Protein AF-A0A1I1KLG3-F1 (afdb_monomer_lite)

Structure (mmCIF, N/CA/C/O backbone):
data_AF-A0A1I1KLG3-F1
#
_entry.id   AF-A0A1I1KLG3-F1
#
loop_
_atom_site.group_PDB
_atom_site.id
_atom_site.type_symbol
_atom_site.label_atom_id
_atom_site.label_alt_id
_atom_site.label_comp_id
_atom_site.label_asym_id
_atom_site.label_entity_id
_atom_site.label_seq_id
_atom_site.pdbx_PDB_ins_code
_atom_site.Cartn_x
_atom_site.Cartn_y
_atom_site.Cartn_z
_atom_site.occupancy
_atom_site.B_iso_or_equiv
_atom_site.auth_seq_id
_atom_site.auth_comp_id
_atom_site.auth_asym_id
_atom_site.auth_atom_id
_atom_site.pdbx_PDB_model_num
ATOM 1 N N . MET A 1 1 ? 15.527 17.056 -14.648 1.00 54.22 1 MET A N 1
ATOM 2 C CA . MET A 1 1 ? 14.053 17.116 -14.794 1.00 54.22 1 MET A CA 1
ATOM 3 C C . MET A 1 1 ? 13.374 15.875 -14.227 1.00 54.22 1 MET A C 1
ATOM 5 O O . MET A 1 1 ? 12.385 16.040 -13.528 1.00 54.22 1 MET A O 1
ATOM 9 N N . GLU A 1 2 ? 13.913 14.668 -14.430 1.00 61.12 2 GLU A N 1
ATOM 10 C CA . GLU A 1 2 ? 13.331 13.431 -13.870 1.00 61.12 2 GLU A CA 1
ATOM 11 C C . GLU A 1 2 ? 13.180 13.442 -12.342 1.00 61.12 2 GLU A C 1
ATOM 13 O O . GLU A 1 2 ? 12.148 13.039 -11.820 1.00 61.12 2 GLU A O 1
ATOM 18 N N . SER A 1 3 ? 14.147 14.003 -11.616 1.00 69.50 3 SER A N 1
ATOM 19 C CA . SER A 1 3 ? 14.109 14.125 -10.153 1.00 69.50 3 SER A CA 1
ATOM 20 C C . SER A 1 3 ? 13.009 15.060 -9.629 1.00 69.50 3 SER A C 1
ATOM 22 O O . SER A 1 3 ? 12.495 14.837 -8.538 1.00 69.50 3 SER A O 1
ATOM 24 N N . PHE A 1 4 ? 12.591 16.065 -10.408 1.00 72.62 4 PHE A N 1
ATOM 25 C CA . PHE A 1 4 ? 11.462 16.934 -10.052 1.00 72.62 4 PHE A CA 1
ATOM 26 C C . PHE A 1 4 ? 10.121 16.217 -10.255 1.00 72.62 4 PHE A C 1
ATOM 28 O O . PHE A 1 4 ? 9.249 16.288 -9.394 1.00 72.62 4 PHE A O 1
ATOM 35 N N . ILE A 1 5 ? 9.981 15.456 -11.347 1.00 70.75 5 ILE A N 1
ATOM 36 C CA . ILE A 1 5 ? 8.789 14.630 -11.594 1.00 70.75 5 ILE A CA 1
ATOM 37 C C . ILE A 1 5 ? 8.689 13.503 -10.555 1.00 70.75 5 ILE A C 1
ATOM 39 O O . ILE A 1 5 ? 7.621 13.303 -9.989 1.00 70.75 5 ILE A O 1
ATOM 43 N N . ALA A 1 6 ? 9.792 12.828 -10.219 1.00 68.00 6 ALA A N 1
ATOM 44 C CA . ALA A 1 6 ? 9.822 11.809 -9.167 1.00 68.00 6 ALA A CA 1
ATOM 45 C C . ALA A 1 6 ? 9.463 12.374 -7.776 1.00 68.00 6 ALA A C 1
ATOM 47 O O . ALA A 1 6 ? 8.745 11.725 -7.009 1.00 68.00 6 ALA A O 1
ATOM 48 N N . ALA A 1 7 ? 9.906 13.599 -7.465 1.00 63.69 7 ALA A N 1
ATOM 49 C CA . ALA A 1 7 ? 9.534 14.297 -6.235 1.00 63.69 7 ALA A CA 1
ATOM 50 C C . ALA A 1 7 ? 8.040 14.655 -6.209 1.00 63.69 7 ALA A C 1
ATOM 52 O O . ALA A 1 7 ? 7.384 14.425 -5.197 1.00 63.69 7 ALA A O 1
ATOM 53 N N . LEU A 1 8 ? 7.478 15.139 -7.322 1.00 65.25 8 LEU A N 1
ATOM 54 C CA . LEU A 1 8 ? 6.044 15.418 -7.447 1.00 65.25 8 LEU A CA 1
ATOM 55 C C . LEU A 1 8 ? 5.196 14.148 -7.355 1.00 65.25 8 LEU A C 1
ATOM 57 O O . LEU A 1 8 ? 4.185 14.156 -6.666 1.00 65.25 8 LEU A O 1
ATOM 61 N N . VAL A 1 9 ? 5.610 13.045 -7.983 1.00 64.06 9 VAL A N 1
ATOM 62 C CA . VAL A 1 9 ? 4.928 11.748 -7.848 1.00 64.06 9 VAL A CA 1
ATOM 63 C C . VAL A 1 9 ? 4.960 11.280 -6.390 1.00 64.06 9 VAL A C 1
ATOM 65 O O . VAL A 1 9 ? 3.938 10.864 -5.852 1.00 64.06 9 VAL A O 1
ATOM 68 N N . SER A 1 10 ? 6.093 11.427 -5.705 1.00 64.12 10 SER A N 1
ATOM 69 C CA . SER A 1 10 ? 6.201 11.089 -4.281 1.00 64.12 10 SER A CA 1
ATOM 70 C C . SER A 1 10 ? 5.296 11.961 -3.398 1.00 64.12 10 SER A C 1
ATOM 72 O O . SER A 1 10 ? 4.506 11.436 -2.618 1.00 64.12 10 SER A O 1
ATOM 74 N N . LEU A 1 11 ? 5.333 13.283 -3.563 1.00 61.94 11 LEU A N 1
ATOM 75 C CA . LEU A 1 11 ? 4.572 14.231 -2.739 1.00 61.94 11 LEU A CA 1
ATOM 76 C C . LEU A 1 11 ? 3.069 14.264 -3.049 1.00 61.94 11 LEU A C 1
ATOM 78 O O . LEU A 1 11 ? 2.260 14.421 -2.142 1.00 61.94 11 LEU A O 1
ATOM 82 N N . LEU A 1 12 ? 2.677 14.137 -4.316 1.00 62.19 12 LEU A N 1
ATOM 83 C CA . LEU A 1 12 ? 1.287 14.309 -4.761 1.00 62.19 12 LEU A CA 1
ATOM 84 C C . LEU A 1 12 ? 0.555 12.990 -4.993 1.00 62.19 12 LEU A C 1
ATOM 86 O O . LEU A 1 12 ? -0.667 13.008 -5.108 1.00 62.19 12 LEU A O 1
ATOM 90 N N . ILE A 1 13 ? 1.259 11.856 -5.073 1.00 65.50 13 ILE A N 1
ATOM 91 C CA . ILE A 1 13 ? 0.622 10.537 -5.186 1.00 65.50 13 ILE A CA 1
ATOM 92 C C . ILE A 1 13 ? 0.864 9.734 -3.909 1.00 65.50 13 ILE A C 1
ATOM 94 O O . ILE A 1 13 ? -0.105 9.338 -3.269 1.00 65.50 13 ILE A O 1
ATOM 98 N N . LEU A 1 14 ? 2.110 9.549 -3.456 1.00 62.12 14 LEU A N 1
ATOM 99 C CA . LEU A 1 14 ? 2.378 8.733 -2.259 1.00 62.12 14 LEU A CA 1
ATOM 100 C C . LEU A 1 14 ? 1.939 9.422 -0.944 1.00 62.12 14 LEU A C 1
ATOM 102 O O . LEU A 1 14 ? 1.367 8.770 -0.059 1.00 62.12 14 LEU A O 1
ATOM 106 N N . ASP A 1 15 ? 2.131 10.736 -0.808 1.00 62.31 15 ASP A N 1
ATOM 107 C CA . ASP A 1 15 ? 1.792 11.502 0.407 1.00 62.31 15 ASP A CA 1
ATOM 108 C C . ASP A 1 15 ? 0.294 11.838 0.641 1.00 62.31 15 ASP A C 1
ATOM 110 O O . ASP A 1 15 ? -0.126 11.985 1.790 1.00 62.31 15 ASP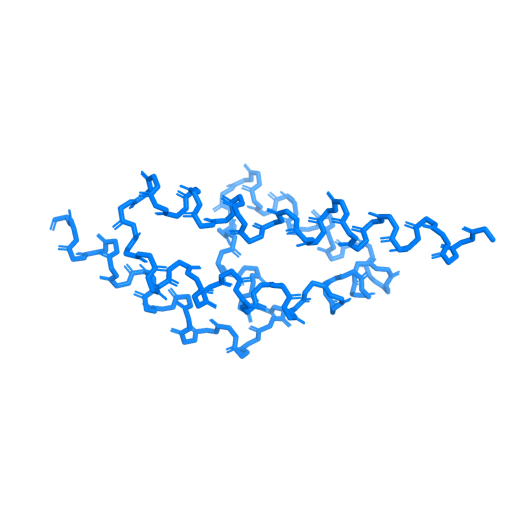 A O 1
ATOM 114 N N . PRO A 1 16 ? -0.596 11.847 -0.363 1.00 64.94 16 PRO A N 1
ATOM 115 C CA . PRO A 1 16 ? -2.041 11.827 -0.104 1.00 64.94 16 PRO A CA 1
ATOM 116 C C . PRO A 1 16 ? -2.621 10.415 0.051 1.00 64.94 16 PRO A C 1
ATOM 118 O O . PRO A 1 16 ? -3.718 10.262 0.598 1.00 64.94 16 PRO A O 1
ATOM 121 N N . ILE A 1 17 ? -1.899 9.365 -0.364 1.00 69.88 17 ILE A N 1
ATOM 122 C CA . ILE A 1 17 ? -2.428 7.991 -0.370 1.00 69.88 17 ILE A CA 1
ATOM 123 C C . ILE A 1 17 ? -2.840 7.490 1.024 1.00 69.88 17 ILE A C 1
ATOM 125 O O . ILE A 1 17 ? -3.861 6.823 1.133 1.00 69.88 17 ILE A O 1
ATOM 129 N N . GLN A 1 18 ? -2.145 7.834 2.115 1.00 74.38 18 GLN A N 1
ATOM 130 C CA . GLN A 1 18 ? -2.558 7.398 3.461 1.00 74.38 18 GLN A CA 1
ATOM 131 C C . GLN A 1 18 ? -3.892 8.010 3.866 1.00 74.38 18 GLN A C 1
ATOM 133 O O . GLN A 1 18 ? -4.728 7.308 4.427 1.00 74.38 18 GLN A O 1
ATOM 138 N N . GLY A 1 19 ? -4.127 9.285 3.547 1.00 76.75 19 GLY A N 1
ATOM 139 C CA . GLY A 1 19 ? -5.417 9.930 3.781 1.00 76.75 19 GLY A CA 1
ATOM 140 C C . GLY A 1 19 ? -6.541 9.278 2.973 1.00 76.75 19 GLY A C 1
ATOM 141 O O . GLY A 1 19 ? -7.643 9.106 3.485 1.00 76.75 19 GLY A O 1
ATOM 142 N N . ALA A 1 20 ? -6.265 8.869 1.733 1.00 78.69 20 ALA A N 1
ATOM 143 C CA . ALA 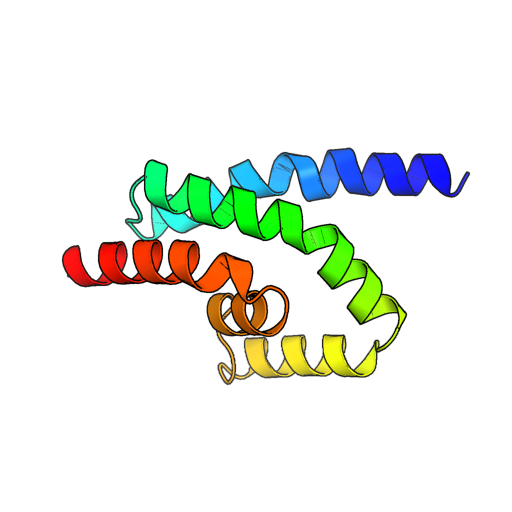A 1 20 ? -7.237 8.169 0.896 1.00 78.69 20 ALA A CA 1
ATOM 144 C C . ALA A 1 20 ? -7.525 6.743 1.403 1.00 78.69 20 ALA A C 1
ATOM 146 O O . ALA A 1 20 ? -8.691 6.390 1.584 1.00 78.69 20 ALA A O 1
ATOM 147 N N . ILE A 1 21 ? -6.481 5.960 1.706 1.00 80.44 21 ILE A N 1
ATOM 148 C CA . ILE A 1 21 ? -6.595 4.599 2.251 1.00 80.44 21 ILE A CA 1
ATOM 149 C C . ILE A 1 21 ? -7.351 4.633 3.579 1.00 80.44 21 ILE A C 1
ATOM 151 O O . ILE A 1 21 ? -8.311 3.893 3.758 1.00 80.44 21 ILE A O 1
ATOM 155 N N . THR A 1 22 ? -6.965 5.508 4.510 1.00 84.38 22 THR A N 1
ATOM 156 C CA . THR A 1 22 ? -7.625 5.591 5.824 1.00 84.38 22 THR A CA 1
ATOM 157 C C . THR A 1 22 ? -9.097 5.975 5.708 1.00 84.38 22 THR A C 1
ATOM 159 O O . THR A 1 22 ? -9.923 5.369 6.386 1.00 84.38 22 THR A O 1
ATOM 162 N N . ARG A 1 23 ? -9.459 6.908 4.814 1.00 83.81 23 ARG A N 1
ATOM 163 C CA . ARG A 1 23 ? -10.868 7.248 4.546 1.00 83.81 23 ARG A CA 1
ATOM 164 C C . ARG A 1 23 ? -11.649 6.086 3.938 1.00 83.81 23 ARG A C 1
ATOM 166 O O . ARG A 1 23 ? -12.753 5.816 4.396 1.00 83.81 23 ARG A O 1
ATOM 173 N N . GLN A 1 24 ? -11.099 5.400 2.934 1.00 83.50 24 GLN A N 1
ATOM 174 C CA . GLN A 1 24 ? -11.763 4.252 2.305 1.00 83.50 24 GLN A CA 1
ATOM 175 C C . GLN A 1 24 ? -11.941 3.092 3.286 1.00 83.50 24 GLN A C 1
ATOM 177 O O . GLN A 1 24 ? -13.034 2.550 3.391 1.00 83.50 24 GLN A O 1
ATOM 182 N N . LEU A 1 25 ? -10.904 2.745 4.052 1.00 84.25 25 LEU A N 1
ATOM 183 C CA . LEU A 1 25 ? -10.995 1.706 5.079 1.00 84.25 25 LEU A CA 1
ATOM 184 C C . LEU A 1 25 ? -11.967 2.110 6.198 1.00 84.25 25 LEU A C 1
ATOM 186 O O . LEU A 1 25 ? -12.737 1.276 6.666 1.00 84.25 25 LEU A O 1
ATOM 190 N N . GLY A 1 26 ? -12.000 3.388 6.581 1.00 84.44 26 GLY A N 1
ATOM 191 C CA . GLY A 1 26 ? -12.994 3.914 7.518 1.00 84.44 26 GLY A CA 1
ATOM 192 C C . GLY A 1 26 ? -14.430 3.783 6.999 1.00 84.44 26 GLY A C 1
ATOM 193 O O . GLY A 1 26 ? -15.313 3.380 7.751 1.00 84.44 26 GLY A O 1
ATOM 194 N N . ALA A 1 27 ? -14.665 4.033 5.706 1.00 85.75 27 ALA A N 1
ATOM 195 C CA . ALA A 1 27 ? -15.968 3.820 5.066 1.00 85.75 27 ALA A CA 1
ATOM 196 C C . ALA A 1 27 ? -16.398 2.338 5.042 1.00 85.75 27 ALA A C 1
ATOM 198 O O . ALA A 1 27 ? -17.586 2.048 4.944 1.00 85.75 27 ALA A O 1
ATOM 199 N N . LEU A 1 28 ? -15.444 1.410 5.175 1.00 83.06 28 LEU A N 1
ATOM 200 C CA . LEU A 1 28 ? -15.671 -0.033 5.314 1.00 83.06 28 LEU A CA 1
ATOM 201 C C . LEU A 1 28 ? -15.796 -0.486 6.782 1.00 83.06 28 LEU A C 1
ATOM 203 O O . LEU A 1 28 ? -15.795 -1.684 7.058 1.00 83.06 28 LEU A O 1
ATOM 207 N N . GLY A 1 29 ? -15.871 0.449 7.736 1.00 83.50 29 GLY A N 1
ATOM 208 C CA . GLY A 1 29 ? -16.011 0.146 9.162 1.00 83.50 29 GLY A CA 1
ATOM 209 C C . GLY A 1 29 ? -14.710 -0.268 9.857 1.00 83.50 29 GLY A C 1
ATOM 210 O O . GLY A 1 29 ? -14.754 -0.792 10.970 1.00 83.50 29 GLY A O 1
ATOM 211 N N . ILE A 1 30 ? -13.545 -0.049 9.234 1.00 86.81 30 ILE A N 1
ATOM 212 C CA . ILE A 1 30 ? -12.255 -0.366 9.856 1.00 86.81 30 ILE A CA 1
ATOM 213 C C . ILE A 1 30 ? -11.877 0.728 10.870 1.00 86.81 30 ILE A C 1
ATOM 215 O O . ILE A 1 30 ? -11.845 1.909 10.512 1.00 86.81 30 ILE A O 1
ATOM 219 N N . PRO A 1 31 ? -11.511 0.365 12.116 1.00 87.69 31 PRO A N 1
ATOM 220 C CA . PRO A 1 31 ? -11.012 1.302 13.115 1.00 87.69 31 PRO A CA 1
ATOM 221 C C . PRO A 1 31 ? -9.780 2.062 12.627 1.00 87.69 31 PRO A C 1
ATOM 223 O O . PRO A 1 31 ? -8.887 1.484 11.998 1.00 87.69 31 PRO A O 1
ATOM 226 N N . ARG A 1 32 ? -9.694 3.345 12.992 1.00 86.50 32 ARG A N 1
ATOM 227 C CA . ARG A 1 32 ? -8.633 4.261 12.553 1.00 86.50 32 ARG A CA 1
ATOM 228 C C . ARG A 1 32 ? -7.225 3.703 12.779 1.00 86.50 32 ARG A C 1
ATOM 230 O O . ARG A 1 32 ? -6.442 3.687 11.837 1.00 86.50 32 ARG A O 1
ATOM 237 N N . ASP A 1 33 ? -6.944 3.140 13.954 1.00 87.31 33 ASP A N 1
ATOM 238 C CA . ASP A 1 33 ? -5.632 2.547 14.266 1.00 87.31 33 ASP A CA 1
ATOM 239 C C . ASP A 1 33 ? -5.259 1.375 13.343 1.00 87.31 33 ASP A C 1
ATOM 241 O O . ASP A 1 33 ? -4.090 1.158 13.025 1.00 87.31 33 ASP A O 1
ATOM 245 N N . SER A 1 34 ? -6.245 0.589 12.901 1.00 85.81 34 SER A N 1
ATOM 246 C CA . SER A 1 34 ? -6.010 -0.528 11.975 1.00 85.81 34 SER A CA 1
ATOM 247 C C . SER A 1 34 ? -5.815 -0.023 10.548 1.00 85.81 34 SER A C 1
ATOM 249 O O . SER A 1 34 ? -4.921 -0.488 9.841 1.00 85.81 34 SER A O 1
ATOM 251 N N . ALA A 1 35 ? -6.604 0.974 10.143 1.00 87.25 35 ALA A N 1
ATOM 252 C CA . ALA A 1 35 ? -6.474 1.620 8.845 1.00 87.25 35 ALA A CA 1
ATOM 253 C C . ALA A 1 35 ? -5.122 2.344 8.691 1.00 87.25 35 ALA A C 1
ATOM 255 O O . ALA A 1 35 ? -4.480 2.235 7.647 1.00 87.25 35 ALA A O 1
ATOM 256 N N . GLU A 1 36 ? -4.648 3.024 9.738 1.00 88.56 36 GLU A N 1
ATOM 257 C CA . GLU A 1 36 ? -3.348 3.704 9.758 1.00 88.56 36 GLU A CA 1
ATOM 258 C C . GLU A 1 36 ? -2.180 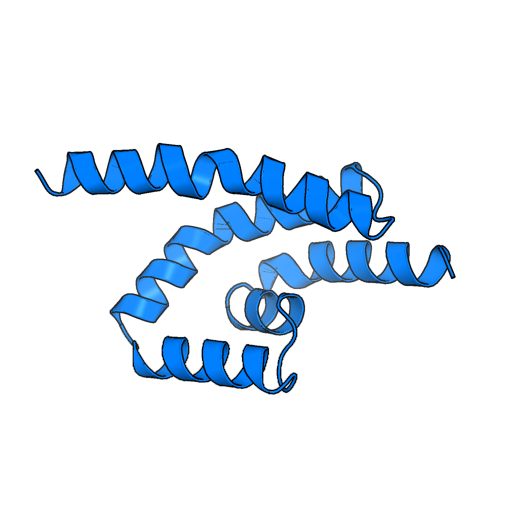2.716 9.645 1.00 88.56 36 GLU A C 1
ATOM 260 O O . GLU A 1 36 ? -1.227 2.979 8.906 1.00 88.56 36 GLU A O 1
ATOM 265 N N . LYS A 1 37 ? -2.268 1.540 10.284 1.00 86.25 37 LYS A N 1
ATOM 266 C CA . LYS A 1 37 ? -1.267 0.465 10.141 1.00 86.25 37 LYS A CA 1
ATOM 267 C C . LYS A 1 37 ? -1.179 -0.056 8.707 1.00 86.25 37 LYS A C 1
ATOM 269 O O . LYS A 1 37 ? -0.076 -0.189 8.175 1.00 86.25 37 LYS A O 1
ATOM 274 N N . VAL A 1 38 ? -2.321 -0.312 8.065 1.00 85.81 38 VAL A N 1
ATOM 275 C CA . VAL A 1 38 ? -2.362 -0.752 6.658 1.00 85.81 38 VAL A CA 1
ATOM 276 C C . VAL A 1 38 ? -1.797 0.330 5.744 1.00 85.81 38 VAL A C 1
ATOM 278 O O . VAL A 1 38 ? -0.929 0.047 4.922 1.00 85.81 38 VAL A O 1
ATOM 281 N N . ALA A 1 39 ? -2.233 1.576 5.919 1.00 86.25 39 ALA A N 1
ATOM 282 C CA . ALA A 1 39 ? -1.806 2.689 5.083 1.00 86.25 39 ALA A CA 1
ATOM 283 C C . ALA A 1 39 ? -0.303 2.990 5.214 1.00 86.25 39 ALA A C 1
ATOM 285 O O . ALA A 1 39 ? 0.366 3.258 4.216 1.00 86.25 39 ALA A O 1
ATOM 286 N N . THR A 1 40 ? 0.243 2.896 6.428 1.00 87.81 40 THR A N 1
ATOM 287 C CA . THR A 1 40 ? 1.683 3.054 6.680 1.00 87.81 40 THR A CA 1
ATOM 288 C C . THR A 1 40 ? 2.484 1.947 5.999 1.00 87.81 40 THR A C 1
ATOM 290 O O . THR A 1 40 ? 3.489 2.229 5.349 1.00 87.81 40 THR A O 1
ATOM 293 N N . CYS A 1 41 ? 2.015 0.698 6.073 1.00 87.06 41 CYS A N 1
ATOM 294 C CA . CYS A 1 41 ? 2.704 -0.412 5.420 1.00 87.06 41 CYS A CA 1
ATOM 295 C C . CYS A 1 41 ? 2.640 -0.323 3.890 1.00 87.06 41 CYS A C 1
ATOM 297 O O . CYS A 1 41 ? 3.660 -0.464 3.218 1.00 87.06 41 CYS A O 1
ATOM 299 N N . ALA A 1 42 ? 1.464 -0.009 3.337 1.00 84.38 42 ALA A N 1
ATOM 300 C CA . ALA A 1 42 ? 1.280 0.176 1.900 1.00 84.38 42 ALA A CA 1
ATOM 301 C C . ALA A 1 42 ? 2.194 1.278 1.342 1.00 84.38 42 ALA A C 1
ATOM 303 O O . ALA A 1 42 ? 2.781 1.113 0.275 1.00 84.38 42 ALA A O 1
ATOM 304 N N . ARG A 1 43 ? 2.384 2.372 2.090 1.00 83.25 43 ARG A N 1
ATOM 305 C CA . ARG A 1 43 ? 3.349 3.419 1.734 1.00 83.25 43 ARG A CA 1
ATOM 306 C C . ARG A 1 43 ? 4.787 2.937 1.727 1.00 83.25 43 ARG A C 1
ATOM 308 O O . ARG A 1 43 ? 5.501 3.215 0.771 1.00 83.25 43 ARG A O 1
ATOM 315 N N . ALA A 1 44 ? 5.203 2.221 2.767 1.00 84.88 44 ALA A N 1
ATOM 316 C CA . ALA A 1 44 ? 6.554 1.673 2.836 1.00 84.88 44 ALA A CA 1
ATOM 317 C C . ALA A 1 44 ? 6.829 0.683 1.688 1.00 84.88 44 ALA A C 1
ATOM 319 O O . ALA A 1 44 ? 7.959 0.582 1.220 1.00 84.88 44 ALA A O 1
ATOM 320 N N . ALA A 1 45 ? 5.793 -0.008 1.205 1.00 83.75 45 ALA A N 1
ATOM 321 C CA . ALA A 1 45 ? 5.870 -0.930 0.076 1.00 83.75 45 ALA A CA 1
ATOM 322 C C . ALA A 1 45 ? 5.795 -0.251 -1.305 1.00 83.75 45 ALA A C 1
ATOM 324 O O . ALA A 1 45 ? 6.172 -0.864 -2.302 1.00 83.75 45 ALA A O 1
ATOM 325 N N . ALA A 1 46 ? 5.318 0.994 -1.397 1.00 81.38 46 ALA A N 1
ATOM 326 C CA . ALA A 1 46 ? 5.070 1.661 -2.674 1.00 81.38 46 ALA A CA 1
ATOM 327 C C . ALA A 1 46 ? 6.312 1.764 -3.585 1.00 81.38 46 ALA A C 1
ATOM 329 O O . ALA A 1 46 ? 6.179 1.445 -4.768 1.00 81.38 46 ALA A O 1
ATOM 330 N N . PRO A 1 47 ? 7.522 2.104 -3.090 1.00 80.88 47 PRO A N 1
ATOM 331 C CA . PRO A 1 47 ? 8.727 2.072 -3.918 1.00 80.88 47 PRO A CA 1
ATOM 332 C C . PRO A 1 47 ? 9.004 0.680 -4.497 1.00 80.88 47 PRO A C 1
ATOM 334 O O . PRO A 1 47 ? 9.291 0.554 -5.681 1.00 80.88 47 PRO A O 1
ATOM 337 N N . THR A 1 48 ? 8.838 -0.378 -3.697 1.00 83.69 48 THR A N 1
ATOM 338 C CA . THR A 1 48 ? 9.011 -1.770 -4.143 1.00 83.69 48 THR A CA 1
ATOM 339 C C . THR A 1 48 ? 8.005 -2.151 -5.228 1.00 83.69 48 THR A C 1
ATOM 341 O O . THR A 1 48 ? 8.367 -2.825 -6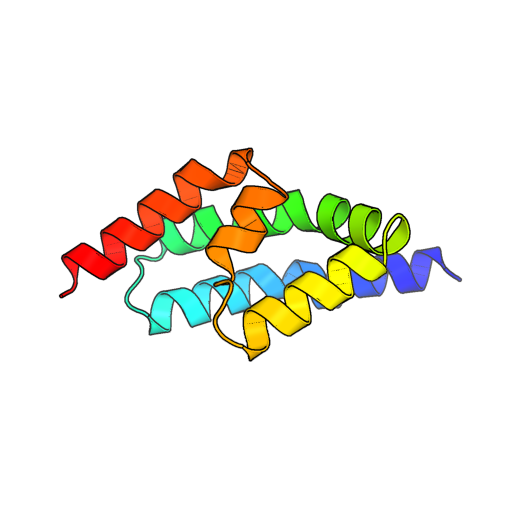.190 1.00 83.69 48 THR A O 1
ATOM 344 N N . ILE A 1 49 ? 6.754 -1.694 -5.108 1.00 81.12 49 ILE A N 1
ATOM 345 C CA . ILE A 1 49 ? 5.717 -1.900 -6.129 1.00 81.12 49 ILE A CA 1
ATOM 346 C C . ILE A 1 49 ? 6.128 -1.226 -7.444 1.00 81.12 49 ILE A C 1
ATOM 348 O O . ILE A 1 49 ? 6.071 -1.858 -8.497 1.00 81.12 49 ILE A O 1
ATOM 352 N N . VAL A 1 50 ? 6.579 0.032 -7.388 1.00 83.12 50 VAL A N 1
ATOM 353 C CA . VAL A 1 50 ? 7.022 0.785 -8.573 1.00 83.12 50 VAL A CA 1
ATOM 354 C C . VAL A 1 50 ? 8.219 0.106 -9.239 1.00 83.12 50 VAL A C 1
ATOM 356 O O . VAL A 1 50 ? 8.188 -0.108 -10.451 1.00 83.12 50 VAL A O 1
ATOM 359 N N . THR A 1 51 ? 9.230 -0.301 -8.465 1.00 85.38 51 THR A N 1
ATOM 360 C CA . THR A 1 51 ? 10.392 -1.037 -8.986 1.00 85.38 51 THR A CA 1
ATOM 361 C C . THR A 1 51 ? 9.962 -2.321 -9.688 1.00 85.38 51 THR A C 1
ATOM 363 O O . THR A 1 51 ? 10.361 -2.565 -10.823 1.00 85.38 51 THR A O 1
ATOM 366 N N . ARG A 1 52 ? 9.077 -3.110 -9.066 1.00 84.19 52 ARG A N 1
ATOM 367 C CA . ARG A 1 52 ? 8.630 -4.388 -9.629 1.00 84.19 52 ARG A CA 1
ATOM 368 C C . ARG A 1 52 ? 7.820 -4.230 -10.914 1.00 84.19 52 ARG A C 1
ATOM 370 O O . ARG A 1 52 ? 7.955 -5.057 -11.810 1.00 84.19 52 ARG A O 1
ATOM 377 N N . ILE A 1 53 ? 7.001 -3.183 -11.026 1.00 85.81 53 ILE A N 1
ATOM 378 C CA . ILE A 1 53 ? 6.289 -2.858 -12.273 1.00 85.81 53 ILE A CA 1
ATOM 379 C C . ILE A 1 53 ? 7.280 -2.438 -13.365 1.00 85.81 53 ILE A C 1
ATOM 381 O O . ILE A 1 53 ? 7.108 -2.830 -14.516 1.00 85.81 53 ILE A O 1
ATOM 385 N N . GLY A 1 54 ? 8.317 -1.672 -13.010 1.00 85.81 54 GLY A N 1
ATOM 386 C CA . GLY A 1 54 ? 9.373 -1.276 -13.943 1.00 85.81 54 GLY A CA 1
ATOM 387 C C . GLY A 1 54 ? 10.181 -2.465 -14.472 1.00 85.81 54 GLY A C 1
ATOM 388 O O . GLY A 1 54 ? 10.446 -2.543 -15.667 1.00 85.81 54 GLY A O 1
ATOM 389 N N . GLU A 1 55 ? 10.529 -3.414 -13.599 1.00 90.19 55 GLU A N 1
ATOM 390 C CA . GLU A 1 55 ? 11.274 -4.630 -13.959 1.00 90.19 55 GLU A CA 1
ATOM 391 C C . GLU A 1 55 ? 10.406 -5.670 -14.682 1.00 90.19 55 GLU A C 1
ATOM 393 O O . GLU A 1 55 ? 10.887 -6.395 -15.553 1.00 90.19 55 GLU A O 1
ATOM 398 N N . ASN A 1 56 ? 9.123 -5.762 -14.325 1.00 88.38 56 ASN A N 1
ATOM 399 C CA . ASN A 1 56 ? 8.183 -6.721 -14.890 1.00 88.38 56 ASN A CA 1
ATOM 400 C C . ASN A 1 56 ? 6.806 -6.073 -15.136 1.00 88.38 56 ASN A C 1
ATOM 402 O O . ASN A 1 56 ? 5.870 -6.251 -14.345 1.00 88.38 56 ASN A O 1
ATOM 406 N N . PRO A 1 57 ? 6.634 -5.368 -16.268 1.00 86.44 57 PRO A N 1
ATOM 407 C CA . PRO A 1 57 ? 5.361 -4.734 -16.603 1.00 86.44 57 PRO A CA 1
ATOM 408 C C . PRO A 1 57 ? 4.236 -5.761 -16.806 1.00 86.44 57 PRO A C 1
ATOM 410 O O . PRO A 1 57 ? 3.079 -5.483 -16.486 1.00 86.44 57 PRO A O 1
ATOM 413 N N . GLY A 1 58 ? 4.571 -6.974 -17.268 1.00 87.75 58 GLY A N 1
ATOM 414 C CA . GLY A 1 58 ? 3.618 -8.075 -17.422 1.00 87.75 58 GLY A CA 1
ATOM 415 C C . GLY A 1 58 ? 2.969 -8.475 -16.097 1.00 87.75 58 GLY A C 1
ATOM 416 O O . GLY A 1 58 ? 1.757 -8.675 -16.041 1.00 87.75 58 GLY A O 1
ATOM 417 N N . TRP A 1 59 ? 3.741 -8.505 -15.007 1.00 85.62 59 TRP A N 1
ATOM 418 C CA . TRP A 1 59 ? 3.207 -8.750 -13.667 1.00 85.62 59 TRP A CA 1
ATOM 419 C C . TRP A 1 59 ? 2.190 -7.670 -13.260 1.00 85.62 59 TRP A C 1
ATOM 421 O O . TRP A 1 59 ? 1.120 -8.011 -12.757 1.00 85.62 59 TRP A O 1
ATOM 431 N N . GLY A 1 60 ? 2.457 -6.391 -13.551 1.00 84.31 60 GLY A N 1
ATOM 432 C CA . GLY A 1 60 ? 1.522 -5.294 -13.266 1.00 84.31 60 GLY A CA 1
ATOM 433 C C . GLY A 1 60 ? 0.188 -5.439 -14.008 1.00 84.31 60 GLY A C 1
ATOM 434 O O . GLY A 1 60 ? -0.877 -5.322 -13.400 1.00 84.31 60 GLY A O 1
ATOM 435 N N . ILE A 1 61 ? 0.238 -5.777 -15.302 1.00 84.19 61 ILE A N 1
ATOM 436 C CA . ILE A 1 61 ? -0.958 -6.041 -16.121 1.00 84.19 61 ILE A CA 1
ATOM 437 C C . ILE A 1 61 ? -1.767 -7.205 -15.538 1.00 84.19 61 ILE A C 1
ATOM 439 O O . ILE A 1 61 ? -2.986 -7.098 -15.397 1.00 84.19 61 ILE A O 1
ATOM 443 N N . VAL A 1 62 ? -1.102 -8.296 -15.142 1.00 87.06 62 VAL A N 1
ATOM 444 C CA . VAL A 1 62 ? -1.764 -9.455 -14.523 1.00 87.06 62 VAL A CA 1
ATOM 445 C C . VAL A 1 62 ? -2.505 -9.058 -13.247 1.00 87.06 62 VAL A C 1
ATOM 447 O O . VAL A 1 62 ? -3.645 -9.483 -13.066 1.00 87.06 62 VAL A O 1
ATOM 450 N N . GLN A 1 63 ? -1.925 -8.220 -12.382 1.00 85.50 63 GLN A N 1
ATOM 451 C CA . GLN A 1 63 ? -2.625 -7.784 -11.167 1.00 85.50 63 GLN A CA 1
ATOM 452 C C . GLN A 1 63 ? -3.860 -6.927 -11.476 1.00 85.50 63 GLN A C 1
ATO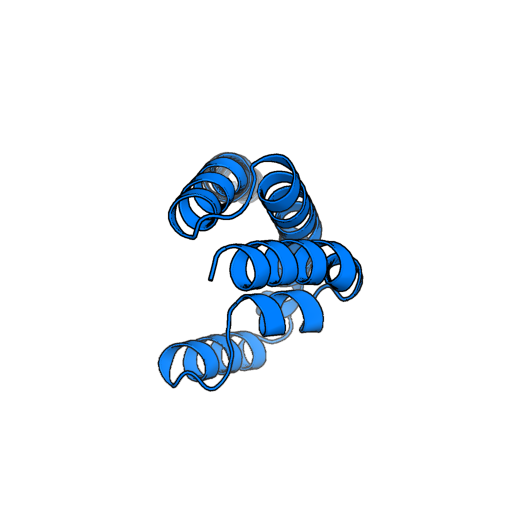M 454 O O . GLN A 1 63 ? -4.888 -7.095 -10.821 1.00 85.50 63 GLN A O 1
ATOM 459 N N . ILE A 1 64 ? -3.806 -6.066 -12.499 1.00 83.56 64 ILE A N 1
ATOM 460 C CA . ILE A 1 64 ? -4.970 -5.277 -12.943 1.00 83.56 64 ILE A CA 1
ATOM 461 C C . ILE A 1 64 ? -6.084 -6.200 -13.445 1.00 83.56 64 ILE A C 1
ATOM 463 O O . ILE A 1 64 ? -7.234 -6.052 -13.033 1.00 83.56 64 ILE A O 1
ATOM 467 N N . VAL A 1 65 ? -5.744 -7.182 -14.287 1.00 83.19 65 VAL A N 1
ATOM 468 C CA . VAL A 1 65 ? -6.705 -8.175 -14.794 1.00 83.19 65 VAL A CA 1
ATOM 469 C C . VAL A 1 65 ? -7.314 -8.971 -13.643 1.00 83.19 65 VAL A C 1
ATOM 471 O O . VAL A 1 65 ? -8.533 -9.140 -13.593 1.00 83.19 65 VAL A O 1
ATOM 474 N N . ARG A 1 66 ? -6.497 -9.426 -12.685 1.00 82.81 66 ARG A N 1
ATOM 475 C CA . ARG A 1 66 ? -6.982 -10.146 -11.501 1.00 82.81 66 ARG A CA 1
ATOM 476 C C . ARG A 1 66 ? -7.922 -9.285 -10.659 1.00 82.81 66 ARG A C 1
ATOM 478 O O . ARG A 1 66 ? -8.945 -9.789 -10.214 1.00 82.81 66 ARG A O 1
ATOM 485 N N . PHE A 1 67 ? -7.625 -8.000 -10.481 1.00 79.56 67 PHE A N 1
ATOM 486 C CA . PHE A 1 67 ? -8.503 -7.080 -9.758 1.00 79.56 67 PHE A CA 1
ATOM 487 C C . PHE A 1 67 ? -9.844 -6.877 -10.479 1.00 79.56 67 PHE A C 1
ATOM 489 O O . PHE A 1 67 ? -10.900 -7.011 -9.867 1.00 79.56 67 PHE A O 1
ATOM 496 N N . TRP A 1 68 ? -9.819 -6.630 -11.792 1.00 78.69 68 TRP A N 1
ATOM 497 C CA . TRP A 1 68 ? -11.028 -6.419 -12.601 1.00 78.69 68 TRP A CA 1
ATOM 498 C C . TRP A 1 68 ? -11.934 -7.646 -12.675 1.00 78.69 68 TRP A C 1
ATOM 500 O O . TRP A 1 68 ? -13.154 -7.525 -12.673 1.00 78.69 68 TRP A O 1
ATOM 510 N N . THR A 1 69 ? -11.336 -8.832 -12.734 1.00 81.62 69 THR A N 1
ATOM 511 C CA . THR A 1 69 ? -12.068 -10.106 -12.774 1.00 81.62 69 THR A CA 1
ATOM 512 C C . THR A 1 69 ? -12.475 -10.605 -11.387 1.00 81.62 69 THR A C 1
ATOM 514 O O . THR A 1 69 ? -13.089 -11.663 -11.277 1.00 81.62 69 THR A O 1
ATOM 517 N N . GLY A 1 70 ? -12.127 -9.877 -10.318 1.00 77.88 70 GLY A N 1
ATOM 518 C CA . GLY A 1 70 ? -12.354 -10.301 -8.935 1.00 77.88 70 GLY A CA 1
ATOM 519 C C . GLY A 1 70 ? -11.468 -11.469 -8.478 1.00 77.88 70 GLY A C 1
ATOM 520 O O . GLY A 1 70 ? -11.629 -11.958 -7.365 1.00 77.88 70 GLY A O 1
ATOM 521 N N . ALA A 1 71 ? -10.514 -11.911 -9.303 1.00 79.31 71 ALA A N 1
ATOM 522 C CA . ALA A 1 71 ? -9.580 -12.993 -8.995 1.00 79.31 71 ALA A CA 1
ATOM 523 C C . ALA A 1 71 ? -8.491 -12.603 -7.974 1.00 79.31 71 ALA A C 1
ATOM 525 O O . ALA A 1 71 ? -7.800 -13.476 -7.447 1.00 79.31 71 ALA A O 1
ATOM 526 N N . ALA A 1 72 ? -8.302 -11.310 -7.699 1.00 79.25 72 ALA A N 1
ATOM 527 C CA . ALA A 1 72 ? -7.498 -10.843 -6.575 1.00 79.25 72 ALA A CA 1
ATOM 528 C C . ALA A 1 72 ? -8.093 -9.579 -5.962 1.00 79.25 72 ALA A C 1
ATOM 530 O O . ALA A 1 72 ? -8.415 -8.619 -6.661 1.00 79.25 72 ALA A O 1
ATOM 531 N N . SER A 1 73 ? -8.175 -9.563 -4.637 1.00 79.00 73 SER A N 1
ATOM 532 C CA . SER A 1 73 ? -8.476 -8.366 -3.870 1.00 79.00 73 SER A CA 1
ATOM 533 C C . SER A 1 73 ? -7.183 -7.588 -3.555 1.00 79.00 73 SER A C 1
ATOM 535 O O . SER A 1 73 ? -6.092 -8.174 -3.538 1.00 79.00 73 SER A O 1
ATOM 537 N N . PRO A 1 74 ? -7.263 -6.266 -3.307 1.00 74.88 74 PRO A N 1
ATOM 538 C CA . PRO A 1 74 ? -6.087 -5.414 -3.096 1.00 74.88 74 PRO A CA 1
ATOM 539 C C . PRO A 1 74 ? -5.172 -5.897 -1.964 1.00 74.88 74 PRO A C 1
ATOM 541 O O . PRO A 1 74 ? -3.959 -5.718 -2.017 1.00 74.88 74 PRO A O 1
ATOM 544 N N . ASP A 1 75 ? -5.747 -6.528 -0.942 1.00 76.81 75 ASP A N 1
ATOM 545 C CA . ASP A 1 75 ? -5.025 -7.086 0.195 1.00 76.81 75 ASP A CA 1
ATOM 546 C C . ASP A 1 75 ? -4.146 -8.287 -0.179 1.00 76.81 75 ASP A C 1
ATOM 548 O O . ASP A 1 75 ? -3.031 -8.395 0.326 1.00 76.81 75 ASP A O 1
ATOM 552 N N . VAL A 1 76 ? -4.598 -9.153 -1.092 1.00 82.56 76 VAL A N 1
ATOM 553 C CA . VAL A 1 76 ? -3.807 -10.296 -1.576 1.00 82.56 76 VAL A CA 1
ATOM 554 C C . VAL A 1 76 ? -2.596 -9.794 -2.351 1.00 82.56 76 VAL A C 1
ATOM 556 O O . VAL A 1 76 ? -1.479 -10.242 -2.106 1.00 82.56 76 VAL A O 1
ATOM 559 N N . VAL A 1 77 ? -2.807 -8.813 -3.230 1.00 81.88 77 VAL A N 1
ATOM 560 C CA . VAL A 1 77 ? -1.740 -8.195 -4.028 1.00 81.88 77 VAL A CA 1
ATOM 561 C C . VAL A 1 77 ? -0.722 -7.500 -3.122 1.00 81.88 77 VAL A C 1
ATOM 563 O O . VAL A 1 77 ? 0.483 -7.670 -3.299 1.00 81.88 77 VAL A O 1
ATOM 566 N N . LEU A 1 78 ? -1.192 -6.765 -2.109 1.00 81.12 78 LEU A N 1
ATOM 567 C CA . LEU A 1 78 ? -0.312 -6.093 -1.156 1.00 81.12 78 LEU A CA 1
ATOM 568 C C . LEU A 1 78 ? 0.550 -7.091 -0.369 1.00 81.12 78 LEU A C 1
ATOM 570 O O . LEU A 1 78 ? 1.744 -6.857 -0.216 1.00 81.12 78 LEU A O 1
ATOM 574 N N . VAL A 1 79 ? -0.019 -8.206 0.097 1.00 86.81 79 VAL A N 1
ATOM 575 C CA . VAL A 1 79 ? 0.732 -9.240 0.831 1.00 86.81 79 VAL A CA 1
ATOM 576 C C . VAL A 1 79 ? 1.685 -10.023 -0.080 1.00 86.81 79 VAL A C 1
ATOM 578 O O . VAL A 1 79 ? 2.777 -10.377 0.357 1.00 86.81 79 VAL A O 1
ATOM 581 N N . GLU A 1 80 ? 1.322 -10.258 -1.344 1.00 84.19 80 GLU A N 1
ATOM 582 C CA . GLU A 1 80 ? 2.179 -10.931 -2.335 1.00 84.19 80 GLU A CA 1
ATOM 583 C C . GLU A 1 80 ? 3.469 -10.133 -2.610 1.00 84.19 80 GLU A C 1
ATOM 585 O O . GLU A 1 80 ? 4.545 -10.710 -2.774 1.00 84.19 80 GLU A O 1
ATOM 590 N N . ILE A 1 81 ? 3.375 -8.799 -2.639 1.00 81.81 81 ILE A N 1
ATOM 591 C CA . ILE A 1 81 ? 4.511 -7.908 -2.932 1.00 81.81 81 ILE A CA 1
ATOM 592 C C . ILE A 1 81 ? 5.269 -7.520 -1.668 1.00 81.81 81 ILE A C 1
ATOM 594 O O . ILE A 1 81 ? 6.494 -7.411 -1.687 1.00 81.81 81 ILE A O 1
ATOM 598 N N . ALA A 1 82 ? 4.535 -7.287 -0.583 1.00 85.12 82 ALA A N 1
ATOM 599 C CA . ALA A 1 82 ? 5.057 -6.862 0.701 1.00 85.12 82 ALA A CA 1
ATOM 600 C C . ALA A 1 82 ? 4.548 -7.806 1.801 1.00 85.12 82 ALA A C 1
ATOM 602 O O . ALA A 1 82 ? 3.619 -7.458 2.542 1.00 85.12 82 ALA A O 1
ATOM 603 N N . PRO A 1 83 ? 5.168 -8.993 1.955 1.00 87.00 83 PRO A N 1
ATOM 604 C CA . PRO A 1 83 ? 4.776 -9.971 2.969 1.00 87.00 83 PRO A CA 1
ATOM 605 C C . PRO A 1 83 ? 4.791 -9.401 4.392 1.00 87.00 83 PRO A C 1
ATOM 607 O O . PRO A 1 83 ? 3.989 -9.800 5.236 1.00 87.00 83 PRO A O 1
ATOM 610 N N . GLN A 1 84 ? 5.641 -8.402 4.653 1.00 85.38 84 GLN A N 1
ATOM 611 C CA . GLN A 1 84 ? 5.691 -7.677 5.922 1.00 85.38 84 GLN A CA 1
ATOM 612 C C . GLN A 1 84 ? 4.372 -6.964 6.279 1.00 85.38 84 GLN A C 1
ATOM 614 O O . GLN A 1 84 ? 4.125 -6.693 7.452 1.00 85.38 84 GLN A O 1
ATOM 619 N N . CYS A 1 85 ? 3.497 -6.691 5.302 1.00 87.81 85 CYS A N 1
ATOM 620 C CA . CYS A 1 85 ? 2.188 -6.075 5.529 1.00 87.81 85 CYS A CA 1
ATOM 621 C C . CYS A 1 85 ? 1.096 -7.061 5.966 1.00 87.81 85 CYS A C 1
ATOM 623 O O . CYS A 1 85 ? 0.018 -6.613 6.368 1.00 87.81 85 CYS A O 1
ATOM 625 N N . ALA A 1 86 ? 1.353 -8.375 5.952 1.00 88.38 86 ALA A N 1
ATOM 626 C CA . ALA A 1 86 ? 0.355 -9.397 6.275 1.00 88.38 86 ALA A CA 1
ATOM 627 C C . ALA A 1 86 ? -0.313 -9.180 7.643 1.00 88.38 86 ALA A C 1
ATOM 629 O O . ALA A 1 86 ? -1.535 -9.245 7.752 1.00 88.38 86 ALA A O 1
ATOM 630 N N . GLY A 1 87 ? 0.460 -8.839 8.681 1.00 87.94 87 GLY A N 1
ATOM 631 C CA . GLY A 1 87 ? -0.087 -8.602 10.022 1.00 87.94 87 GLY A CA 1
ATOM 632 C C . GLY A 1 87 ? -1.027 -7.391 10.101 1.00 87.94 87 GLY A C 1
ATOM 633 O O . GLY A 1 87 ? -2.058 -7.443 10.779 1.00 87.94 87 GLY A O 1
ATOM 634 N N . ALA A 1 88 ? -0.711 -6.312 9.377 1.00 86.44 88 ALA A N 1
ATOM 635 C CA . ALA A 1 88 ? -1.556 -5.119 9.316 1.00 86.44 88 ALA A CA 1
ATOM 636 C C . ALA A 1 88 ? -2.870 -5.408 8.576 1.00 86.44 88 ALA A C 1
ATOM 638 O O . ALA A 1 88 ? -3.948 -5.068 9.065 1.00 86.44 88 ALA A O 1
ATOM 639 N N . VAL A 1 89 ? -2.777 -6.102 7.439 1.00 85.81 89 VAL A N 1
ATOM 640 C CA . VAL A 1 89 ? -3.927 -6.536 6.636 1.00 85.81 89 VAL A CA 1
ATOM 641 C C . VAL A 1 89 ? -4.844 -7.462 7.437 1.00 85.81 89 VAL A C 1
ATOM 643 O O . VAL A 1 89 ? -6.053 -7.246 7.478 1.00 85.81 89 VAL A O 1
ATOM 646 N N . GLU A 1 90 ? -4.285 -8.449 8.134 1.00 87.19 90 GLU A N 1
ATOM 647 C CA . GLU A 1 90 ? -5.059 -9.411 8.923 1.00 87.19 90 GLU A CA 1
ATOM 648 C C . GLU A 1 90 ? -5.784 -8.751 10.105 1.00 87.19 90 GLU A C 1
ATOM 650 O O . GLU A 1 90 ? -6.905 -9.115 10.464 1.00 87.19 90 GLU A O 1
ATOM 655 N N . THR A 1 91 ? -5.161 -7.738 10.712 1.00 85.94 91 THR A N 1
ATOM 656 C CA . THR A 1 91 ? -5.796 -6.938 11.768 1.00 85.94 91 THR A CA 1
ATOM 657 C C . THR A 1 91 ? -7.005 -6.178 11.221 1.00 85.94 91 THR A C 1
ATOM 659 O O . THR A 1 91 ? -8.071 -6.186 11.838 1.00 85.94 91 THR A O 1
ATOM 662 N N . ALA A 1 92 ? -6.865 -5.572 10.040 1.00 84.50 92 ALA A N 1
ATOM 663 C CA . ALA A 1 92 ? -7.941 -4.846 9.376 1.00 84.50 92 ALA A CA 1
ATOM 664 C C . ALA A 1 92 ? -9.097 -5.775 8.952 1.00 84.50 92 ALA A C 1
ATOM 666 O O . ALA A 1 92 ? -10.257 -5.460 9.214 1.00 84.50 92 ALA A O 1
ATOM 667 N N . LYS A 1 93 ? -8.799 -6.961 8.398 1.00 84.94 93 LYS A N 1
ATOM 668 C CA . LYS A 1 93 ? -9.806 -7.982 8.048 1.00 84.94 93 LYS A CA 1
ATOM 669 C C . LYS A 1 93 ? -10.626 -8.430 9.254 1.00 84.94 93 LYS A C 1
ATOM 671 O O . LYS A 1 93 ? -11.855 -8.460 9.196 1.00 84.94 93 LYS A O 1
ATOM 676 N N . ARG A 1 94 ? -9.956 -8.724 10.373 1.00 84.50 94 ARG A N 1
ATOM 677 C CA . ARG A 1 94 ? -10.627 -9.106 11.625 1.00 84.50 94 ARG A CA 1
ATOM 678 C C . ARG A 1 94 ? -11.505 -7.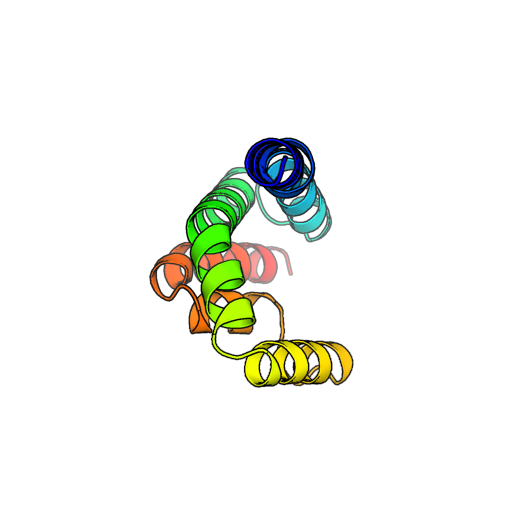997 12.192 1.00 84.50 94 ARG A C 1
ATOM 680 O O . ARG A 1 94 ? -12.471 -8.300 12.884 1.00 84.50 94 ARG A O 1
ATOM 687 N N . ALA A 1 95 ? -11.180 -6.735 11.925 1.00 80.38 95 ALA A N 1
ATOM 688 C CA . ALA A 1 95 ? -12.023 -5.625 12.338 1.00 80.38 95 ALA A CA 1
ATOM 689 C C . ALA A 1 95 ? -13.335 -5.568 11.539 1.00 80.38 95 ALA A C 1
ATOM 691 O O . ALA A 1 95 ? -14.378 -5.382 12.149 1.00 80.38 95 ALA A O 1
ATOM 692 N N . ILE A 1 96 ? -13.305 -5.820 10.224 1.00 75.75 96 ILE A N 1
ATOM 693 C CA . ILE A 1 96 ? -14.524 -5.924 9.399 1.00 75.75 96 ILE A CA 1
ATOM 694 C C . ILE A 1 96 ? -15.383 -7.110 9.850 1.00 75.75 96 ILE A C 1
ATOM 696 O O . ILE A 1 96 ? -16.576 -6.952 10.077 1.00 75.75 96 ILE A O 1
ATOM 700 N N . GLY A 1 97 ? -14.777 -8.289 10.025 1.00 67.00 97 GLY A N 1
ATOM 701 C CA . GLY A 1 97 ? -15.504 -9.504 10.415 1.00 67.00 97 GLY A CA 1
ATOM 702 C C . GLY A 1 97 ? -16.097 -9.473 11.830 1.00 67.00 97 GLY A C 1
ATOM 703 O O . GLY A 1 97 ? -16.959 -10.284 12.136 1.00 67.00 97 GLY A O 1
ATOM 704 N N . ARG A 1 98 ? -15.646 -8.554 12.694 1.00 57.72 98 ARG A N 1
ATOM 705 C CA . ARG A 1 98 ? -16.234 -8.301 14.023 1.00 57.72 98 ARG A CA 1
ATOM 706 C C . ARG A 1 98 ? -17.379 -7.280 13.982 1.00 57.72 98 ARG A C 1
ATOM 708 O O . ARG A 1 98 ? -18.121 -7.178 14.951 1.00 57.72 98 ARG A O 1
ATOM 715 N N . SER A 1 99 ? -17.488 -6.522 12.894 1.00 51.66 99 SER A N 1
ATOM 716 C CA . SER A 1 99 ? -18.527 -5.510 12.676 1.00 51.66 99 SER A CA 1
ATOM 717 C C . SER A 1 99 ? -19.761 -6.062 11.946 1.00 51.66 99 SER A C 1
ATOM 719 O O . SER A 1 99 ? -20.654 -5.279 11.627 1.00 51.66 99 SER A O 1
ATOM 721 N N . ALA A 1 100 ? -19.794 -7.372 11.664 1.00 45.41 100 ALA A N 1
ATOM 722 C CA . ALA A 1 100 ? -20.911 -8.094 11.052 1.00 45.41 100 ALA A CA 1
ATOM 723 C C . ALA A 1 100 ? -21.689 -8.910 12.092 1.00 45.41 100 ALA A C 1
ATOM 725 O O . ALA A 1 100 ? -21.035 -9.486 12.993 1.00 45.41 100 ALA A O 1
#

Sequence (100 aa):
MESFIAALVSLLILDPIQGAITRQLGALGIPRDSAEKVATCARAAAPTIVTRIGENPGWGIVQIVRFWTGAASPDVVLVEIAPQCAGAVETAKRAIGRSA

Secondary structure (DSSP, 8-state):
-HHHHHHHHIIIIIHHHHHHHHHHHHHTT--HHHHHHHHHHHHHHHHHHHHHHHH-HHHHHHHHHHHHTTSS-HHHHHHHH-GGGHHHHHHHHHHHHH--

Foldseek 3Di:
DVVVVVVCCCCVPLVCQLVVQLVVLVVLQFDNVLSNLLSVLLSVLVVQVVVCCVVPVVVVVVVVVCVVVVVDDPLRVSCVRRVVSVVSSVSSVVSSVVVD

Radius of gyration: 14.52 Å; chains: 1; bounding box: 35×30×32 Å

pLDDT: mean 79.49, std 9.46, range [45.41, 90.19]